Protein AF-A0A3C1V2M8-F1 (afdb_monomer)

Radius of gyration: 20.5 Å; Cα contacts (8 Å, |Δi|>4): 77; chains: 1; bounding box: 34×30×56 Å

Solvent-accessible surface area (backbone atoms only — not comparable to full-atom values): 7403 Å² total; per-residue (Å²): 114,51,43,84,98,56,74,65,65,67,56,48,73,71,67,60,68,87,86,81,79,91,61,101,7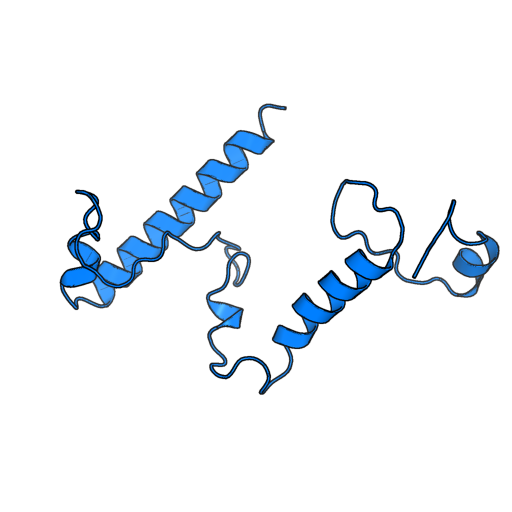2,89,68,88,40,32,59,63,53,50,49,53,51,49,56,63,54,50,55,73,41,92,79,64,43,88,52,82,57,57,66,56,70,36,59,58,29,72,92,82,43,39,34,61,41,93,83,83,66,88,63,67,60,56,95,89,47,64,62,61,67,62,77,71,66,79,46,64,65,63,36,51,54,49,43,51,54,40,11,52,50,50,37,54,60,53,54,56,68,68,73,76,117

Structure (mmCIF, N/CA/C/O backbone):
data_AF-A0A3C1V2M8-F1
#
_entry.id   AF-A0A3C1V2M8-F1
#
loop_
_atom_site.group_PDB
_atom_site.id
_atom_site.type_symbol
_atom_site.label_atom_id
_atom_site.label_alt_id
_atom_site.label_comp_id
_atom_site.label_asym_id
_atom_site.label_entity_id
_atom_site.label_seq_id
_atom_site.pdbx_PDB_ins_code
_atom_site.Cartn_x
_atom_site.Cartn_y
_atom_site.Cartn_z
_atom_site.occupancy
_atom_site.B_iso_or_equiv
_atom_site.auth_seq_id
_atom_site.auth_comp_id
_atom_site.auth_asym_id
_atom_site.auth_atom_id
_atom_site.pdbx_PDB_model_num
ATOM 1 N N . CYS A 1 1 ? -17.096 3.447 13.468 1.00 89.00 1 CYS A N 1
ATOM 2 C CA . CYS A 1 1 ? -16.008 4.395 13.146 1.00 89.00 1 CYS A CA 1
ATOM 3 C C . CYS A 1 1 ? -16.042 5.542 14.144 1.00 89.00 1 CYS A C 1
ATOM 5 O O . CYS A 1 1 ? -17.131 6.037 14.407 1.00 89.00 1 CYS A O 1
ATOM 7 N N . GLY A 1 2 ? -14.902 5.916 14.732 1.00 88.25 2 GLY A N 1
ATOM 8 C CA . GLY A 1 2 ? -14.844 7.048 15.665 1.00 88.25 2 GLY A CA 1
ATOM 9 C C . GLY A 1 2 ? -15.099 8.377 14.962 1.00 88.25 2 GLY A C 1
ATOM 10 O O . GLY A 1 2 ? -14.733 8.537 13.799 1.00 88.25 2 GLY A O 1
ATOM 11 N N . ARG A 1 3 ? -15.731 9.314 15.664 1.00 90.88 3 ARG A N 1
ATOM 12 C CA . ARG A 1 3 ? -15.916 10.712 15.258 1.00 90.88 3 ARG A CA 1
ATOM 13 C C . ARG A 1 3 ? -15.777 11.612 16.480 1.00 90.88 3 ARG A C 1
ATOM 15 O O . ARG A 1 3 ? -15.790 11.111 17.603 1.00 90.88 3 ARG A O 1
ATOM 22 N N . TYR A 1 4 ? -15.716 12.923 16.241 1.00 90.62 4 TYR A N 1
ATOM 23 C CA . TYR A 1 4 ? -15.511 13.928 17.286 1.00 90.62 4 TYR A CA 1
ATOM 24 C C . TYR A 1 4 ? -14.200 13.646 18.041 1.00 90.62 4 TYR A C 1
ATOM 26 O O . TYR A 1 4 ? -13.225 13.234 17.420 1.00 90.62 4 TYR A O 1
ATOM 34 N N . GLU A 1 5 ? -14.188 13.834 19.360 1.00 90.31 5 GLU A N 1
ATOM 35 C CA . GLU A 1 5 ? -13.013 13.620 20.215 1.00 90.31 5 GLU A CA 1
ATOM 36 C C . GLU A 1 5 ? -12.718 12.138 20.508 1.00 90.31 5 GLU A C 1
ATOM 38 O O . GLU A 1 5 ? -11.666 11.815 21.055 1.00 90.31 5 GLU A O 1
ATOM 43 N N . GLY A 1 6 ? -13.624 11.217 20.153 1.00 90.31 6 GLY A N 1
ATOM 44 C CA . GLY A 1 6 ? -13.412 9.779 20.319 1.00 90.31 6 GLY A CA 1
ATOM 45 C C . GLY A 1 6 ? -14.599 9.030 20.918 1.00 90.31 6 GLY A C 1
ATOM 46 O O . GLY A 1 6 ? -15.753 9.445 20.811 1.00 90.31 6 GLY A O 1
ATOM 47 N N . PHE A 1 7 ? -14.299 7.879 21.518 1.00 92.38 7 PHE A N 1
ATOM 48 C CA . PHE A 1 7 ? -15.265 7.033 22.217 1.00 92.38 7 PHE A CA 1
ATOM 49 C C . PHE A 1 7 ? -15.130 7.184 23.731 1.00 92.38 7 PHE A C 1
ATOM 51 O O . PHE A 1 7 ? -14.059 7.496 24.244 1.00 92.38 7 PHE A O 1
ATOM 58 N N . ASP A 1 8 ? -16.218 6.907 24.449 1.00 95.88 8 ASP A N 1
ATOM 59 C CA . ASP A 1 8 ? -16.175 6.769 25.903 1.00 95.88 8 ASP A CA 1
ATOM 60 C C . ASP A 1 8 ? -15.206 5.642 26.294 1.00 95.88 8 ASP A C 1
ATOM 62 O O . ASP A 1 8 ? -15.337 4.509 25.821 1.00 95.88 8 ASP A O 1
ATOM 66 N N . GLN A 1 9 ? -14.257 5.947 27.181 1.00 96.12 9 GLN A N 1
ATOM 67 C CA . GLN A 1 9 ? -13.213 5.010 27.597 1.00 96.12 9 GLN A CA 1
ATOM 68 C C . GLN A 1 9 ? -13.780 3.694 28.153 1.00 96.12 9 GLN A C 1
ATOM 70 O O . GLN A 1 9 ? -13.209 2.632 27.920 1.00 96.12 9 GLN A O 1
ATOM 75 N N . ARG A 1 10 ? -14.950 3.716 28.802 1.00 97.38 10 ARG A N 1
ATOM 76 C CA . ARG A 1 10 ? -15.569 2.511 29.380 1.00 97.38 10 ARG A CA 1
ATOM 77 C C . ARG A 1 10 ? -15.990 1.502 28.314 1.00 97.38 10 ARG A C 1
ATOM 79 O O . ARG A 1 10 ? -16.025 0.304 28.593 1.00 97.38 10 ARG A O 1
ATOM 86 N N . ILE A 1 11 ? -16.298 1.963 27.098 1.00 94.38 11 ILE A N 1
ATOM 87 C CA . ILE A 1 11 ? -16.574 1.084 25.952 1.00 94.38 11 ILE A CA 1
ATOM 88 C C . ILE A 1 11 ? -15.296 0.329 25.584 1.00 94.38 11 ILE A C 1
ATOM 90 O O . ILE A 1 11 ? -15.338 -0.888 25.414 1.00 94.38 11 ILE A O 1
ATOM 94 N N . CYS A 1 12 ? -14.164 1.032 25.520 1.00 93.50 12 CYS A N 1
ATOM 95 C CA . CYS A 1 12 ? -12.863 0.429 25.246 1.00 93.50 12 CYS A CA 1
ATOM 96 C C . CYS A 1 12 ? -12.462 -0.561 26.348 1.00 93.50 12 CYS A C 1
ATOM 98 O O . CYS A 1 12 ? -12.054 -1.676 26.039 1.00 93.50 12 CYS A O 1
ATOM 100 N N . ASP A 1 13 ? -12.655 -0.205 27.618 1.00 96.56 13 ASP A N 1
ATOM 101 C CA . ASP A 1 13 ? -12.291 -1.060 28.755 1.00 96.56 13 ASP A CA 1
ATOM 102 C C . ASP A 1 13 ? -13.140 -2.342 28.826 1.00 96.56 13 ASP A C 1
ATOM 104 O O . ASP A 1 13 ? -12.651 -3.405 29.222 1.00 96.56 13 ASP A O 1
ATOM 108 N N . THR A 1 14 ? -14.414 -2.247 28.428 1.00 97.56 14 THR A N 1
ATOM 109 C CA . THR A 1 14 ? -15.373 -3.360 28.488 1.00 97.56 14 THR A CA 1
ATOM 110 C C . THR A 1 14 ? -15.272 -4.268 27.266 1.00 97.56 14 THR A C 1
ATOM 112 O O . THR A 1 14 ? -15.196 -5.486 27.412 1.00 97.56 14 THR A O 1
ATOM 115 N N . LEU A 1 15 ? -15.289 -3.691 26.060 1.00 97.00 15 LEU A N 1
ATOM 116 C CA . LEU A 1 15 ? -15.291 -4.458 24.811 1.00 97.00 15 LEU A CA 1
ATOM 117 C C . LEU A 1 15 ? -13.888 -4.873 24.370 1.00 97.00 15 LEU A C 1
ATOM 119 O O . LEU A 1 15 ? -13.770 -5.809 23.586 1.00 97.00 15 LEU A O 1
ATOM 123 N N . LYS A 1 16 ? -12.848 -4.188 24.864 1.00 95.75 16 LYS A N 1
ATOM 124 C CA . LYS A 1 16 ? -11.436 -4.418 24.524 1.00 95.75 16 LYS A CA 1
ATOM 125 C C . LYS A 1 16 ? -11.206 -4.551 23.009 1.00 95.75 16 LYS A C 1
ATOM 127 O O . LYS A 1 16 ? -10.679 -5.571 22.570 1.00 95.75 16 LYS A O 1
ATOM 132 N N . PRO A 1 17 ? -11.640 -3.564 22.200 1.00 94.88 17 PRO A N 1
ATOM 133 C CA . PRO A 1 17 ? -11.461 -3.625 20.757 1.00 94.88 17 PRO A CA 1
ATOM 134 C C . PRO A 1 17 ? -9.986 -3.458 20.383 1.00 94.88 17 PRO A C 1
ATOM 136 O O . PRO A 1 17 ? -9.242 -2.744 21.059 1.00 94.88 17 PRO A O 1
ATOM 139 N N . ASP A 1 18 ? -9.595 -4.027 19.246 1.00 95.38 18 ASP A N 1
ATOM 140 C CA . ASP A 1 18 ? -8.315 -3.697 18.629 1.00 95.38 18 ASP A CA 1
ATOM 141 C C . ASP A 1 18 ? -8.333 -2.246 18.131 1.00 95.38 18 ASP A C 1
ATOM 143 O O . ASP A 1 18 ? -9.217 -1.829 17.375 1.00 95.38 18 ASP A O 1
ATOM 147 N N . LEU A 1 19 ? -7.342 -1.464 18.559 1.00 93.81 19 LEU A N 1
ATOM 148 C CA . LEU A 1 19 ? -7.153 -0.087 18.118 1.00 93.81 19 LEU A CA 1
ATOM 149 C C . LEU A 1 19 ? -6.142 -0.066 16.976 1.00 93.81 19 LEU A C 1
ATOM 151 O O . LEU A 1 19 ? -4.951 -0.294 17.178 1.00 93.81 19 LEU A O 1
ATOM 155 N N . ILE A 1 20 ? -6.626 0.215 15.770 1.00 96.00 20 ILE A N 1
ATOM 156 C CA . ILE A 1 20 ? -5.814 0.195 14.553 1.00 96.00 20 ILE A CA 1
ATOM 157 C C . ILE A 1 20 ? -5.685 1.619 14.018 1.00 96.00 20 ILE A C 1
ATOM 159 O O . ILE A 1 20 ? -6.687 2.291 13.771 1.00 96.00 20 ILE A O 1
ATOM 163 N N . SER A 1 21 ? -4.445 2.060 13.807 1.00 96.50 21 SER A N 1
ATOM 164 C CA . SER A 1 21 ? -4.138 3.275 13.051 1.00 96.50 21 SER A CA 1
ATOM 165 C C . SER A 1 21 ? -3.647 2.915 11.651 1.00 96.50 21 SER A C 1
ATOM 167 O O . SER A 1 21 ? -2.909 1.948 11.478 1.00 96.50 21 SER A O 1
ATOM 169 N N . VAL A 1 22 ? -4.032 3.717 10.657 1.00 97.19 22 VAL A N 1
ATOM 170 C CA . VAL A 1 22 ? -3.545 3.599 9.270 1.00 97.19 22 VAL A CA 1
ATOM 171 C C . VAL A 1 22 ? -2.347 4.515 8.981 1.00 97.19 22 VAL A C 1
ATOM 173 O O . VAL A 1 22 ? -1.813 4.490 7.877 1.00 97.19 22 VAL A O 1
ATOM 176 N N .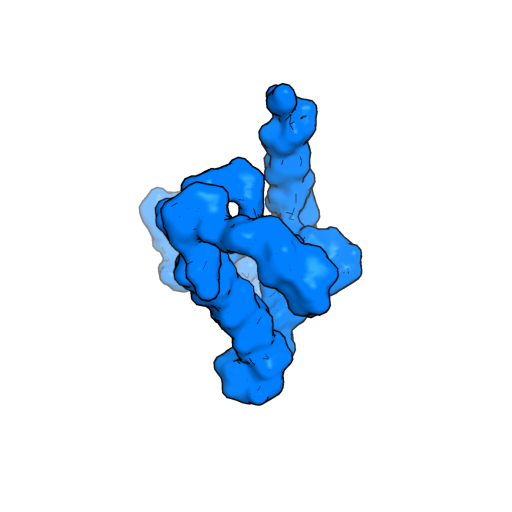 GLY A 1 23 ? -1.907 5.317 9.959 1.00 97.00 23 GLY A N 1
ATOM 177 C CA . GLY A 1 23 ? -0.723 6.169 9.842 1.00 97.00 23 GLY A CA 1
ATOM 178 C C . GLY A 1 23 ? -0.611 7.236 10.936 1.00 97.00 23 GLY A C 1
ATOM 179 O O . GLY A 1 23 ? -1.532 7.455 11.719 1.00 97.00 23 GLY A O 1
ATOM 180 N N . ASN A 1 24 ? 0.535 7.921 10.987 1.00 96.69 24 ASN A N 1
ATOM 181 C CA . ASN A 1 24 ? 0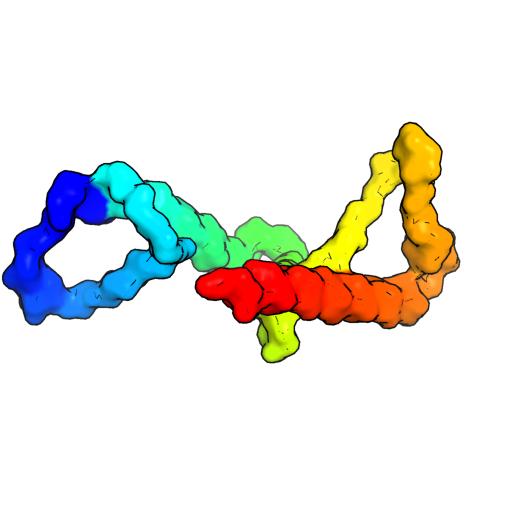.829 8.968 11.977 1.00 96.69 24 ASN A CA 1
ATOM 182 C C . ASN A 1 24 ? 0.285 10.338 11.535 1.00 96.69 24 ASN A C 1
ATOM 184 O O . ASN A 1 24 ? 1.042 11.270 11.270 1.00 96.69 24 ASN A O 1
ATOM 188 N N . TYR A 1 25 ? -1.035 10.444 11.415 1.00 96.19 25 TYR A N 1
ATOM 189 C CA . TYR A 1 25 ? -1.754 11.671 11.070 1.00 96.19 25 TYR A CA 1
ATOM 190 C C . TYR A 1 25 ? -3.195 11.614 11.594 1.00 96.19 25 TYR A C 1
ATOM 192 O O . TYR A 1 25 ? -3.709 10.544 11.914 1.00 96.19 25 TYR A O 1
ATOM 200 N N . VAL A 1 26 ? -3.862 12.770 11.679 1.00 95.44 26 VAL A N 1
ATOM 201 C CA . VAL A 1 26 ? -5.241 12.883 12.185 1.00 95.44 26 VAL A CA 1
ATOM 202 C C . VAL A 1 26 ? -6.224 13.025 11.024 1.00 95.44 26 VAL A C 1
ATOM 204 O O . VAL A 1 26 ? -6.017 13.834 10.121 1.00 95.44 26 VAL A O 1
ATOM 207 N N . LEU A 1 27 ? -7.309 12.248 11.064 1.00 96.00 27 LEU A N 1
ATOM 208 C CA . LEU A 1 27 ? -8.446 12.346 10.145 1.00 96.00 27 LEU A CA 1
ATOM 209 C C . LEU A 1 27 ? -9.668 12.902 10.885 1.00 96.00 27 LEU A C 1
ATOM 211 O O . LEU A 1 27 ? -9.787 12.750 12.096 1.00 96.00 27 LEU A O 1
ATOM 215 N N . SER A 1 28 ? -10.620 13.487 10.155 1.00 94.94 28 SER A N 1
ATOM 216 C CA . SER A 1 28 ? -11.866 14.014 10.739 1.00 94.94 28 SER A CA 1
ATOM 217 C C . SER A 1 28 ? -12.801 12.934 11.311 1.00 94.94 28 SER A C 1
ATOM 219 O O . SER A 1 28 ? -13.771 13.249 11.997 1.00 94.94 28 SER A O 1
ATOM 221 N N . GLY A 1 29 ? -12.567 11.668 10.966 1.00 95.94 29 GLY A N 1
ATOM 222 C CA . GLY A 1 29 ? -13.366 10.519 11.375 1.00 95.94 29 GLY A CA 1
ATOM 223 C C . GLY A 1 29 ? -12.736 9.206 10.911 1.00 95.94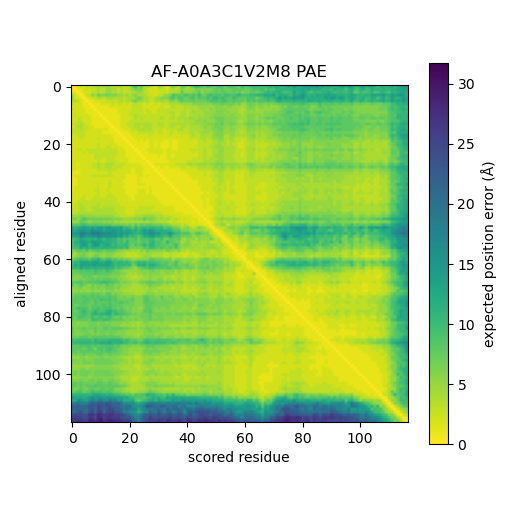 29 GLY A C 1
ATOM 224 O O . GLY A 1 29 ? -11.850 9.189 10.054 1.00 95.94 29 GLY A O 1
ATOM 225 N N . GLY A 1 30 ? -13.186 8.096 11.491 1.00 96.81 30 GLY A N 1
ATOM 226 C CA . GLY A 1 30 ? -12.623 6.765 11.261 1.00 96.81 30 GLY A CA 1
ATOM 227 C C . GLY A 1 30 ? -13.085 6.076 9.975 1.00 96.81 30 GLY A C 1
ATOM 228 O O . GLY A 1 30 ? -12.621 4.979 9.690 1.00 96.81 30 GLY A O 1
ATOM 229 N N . GLU A 1 31 ? -14.008 6.655 9.206 1.00 97.75 31 GLU A N 1
ATOM 230 C CA . GLU A 1 31 ? -14.566 6.019 8.006 1.00 97.75 31 GLU A CA 1
ATOM 231 C C . GLU A 1 31 ? -13.521 5.796 6.919 1.00 97.75 31 GLU A C 1
ATOM 233 O O . GLU A 1 31 ? -13.474 4.720 6.333 1.00 97.75 31 GLU A O 1
ATOM 238 N N . VAL A 1 32 ? -12.651 6.778 6.678 1.00 97.69 32 VAL A N 1
ATOM 239 C CA . VAL A 1 32 ? -11.579 6.641 5.682 1.00 97.69 32 VAL A CA 1
ATOM 240 C C . VAL A 1 32 ? -10.575 5.575 6.118 1.00 97.69 32 VAL A C 1
ATOM 242 O O . VAL A 1 32 ? -10.207 4.730 5.311 1.00 97.69 32 VAL A O 1
ATOM 245 N N . ALA A 1 33 ? -10.199 5.543 7.401 1.00 97.38 33 ALA A N 1
ATOM 246 C CA . ALA A 1 33 ? -9.338 4.489 7.940 1.00 97.38 33 A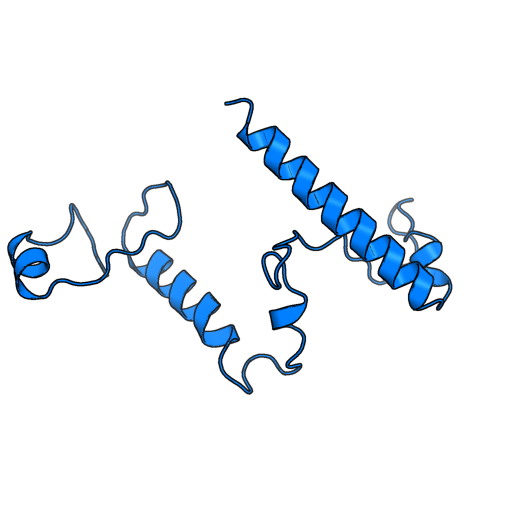LA A CA 1
ATOM 247 C C . ALA A 1 33 ? -9.979 3.096 7.802 1.00 97.38 33 ALA A C 1
ATOM 249 O O . ALA A 1 33 ? -9.315 2.151 7.385 1.00 97.38 33 ALA A O 1
ATOM 250 N N . ALA A 1 34 ? -11.281 2.975 8.079 1.00 97.81 34 ALA A N 1
ATOM 251 C CA . ALA A 1 34 ? -12.014 1.727 7.893 1.00 97.81 34 ALA A CA 1
ATOM 252 C C . ALA A 1 34 ? -12.052 1.293 6.418 1.00 97.81 34 ALA A C 1
ATOM 254 O O . ALA A 1 34 ? -11.828 0.120 6.134 1.00 97.81 34 ALA A O 1
ATOM 255 N N . MET A 1 35 ? -12.275 2.221 5.479 1.00 98.25 35 MET A N 1
ATOM 256 C CA . MET A 1 35 ? -12.236 1.923 4.041 1.00 98.25 35 MET A CA 1
ATOM 257 C C . MET A 1 35 ? -10.851 1.457 3.584 1.00 98.25 35 MET A C 1
ATOM 259 O O . MET A 1 35 ? -10.776 0.502 2.822 1.00 98.25 35 MET A O 1
ATOM 263 N N . VAL A 1 36 ? -9.769 2.068 4.083 1.00 98.06 36 VAL A N 1
ATOM 264 C CA . VAL A 1 36 ? -8.390 1.629 3.792 1.00 98.06 36 VAL A CA 1
ATOM 265 C C . VAL A 1 36 ? -8.166 0.187 4.251 1.00 98.06 36 VAL A C 1
ATOM 267 O O . VAL A 1 36 ? -7.627 -0.617 3.497 1.00 98.06 36 VAL A O 1
ATOM 270 N N . ILE A 1 37 ? -8.607 -0.160 5.465 1.00 97.50 37 ILE A N 1
ATOM 271 C CA . ILE A 1 37 ? -8.479 -1.527 5.991 1.00 97.50 37 ILE A CA 1
ATOM 272 C C . ILE A 1 37 ? -9.312 -2.507 5.158 1.00 97.50 37 ILE A C 1
ATOM 274 O O . ILE A 1 37 ? -8.808 -3.563 4.782 1.00 97.50 37 ILE A O 1
ATOM 278 N N . ILE A 1 38 ? -10.570 -2.167 4.857 1.00 97.62 38 ILE A N 1
ATOM 279 C CA . ILE A 1 38 ? -11.457 -3.019 4.055 1.00 97.62 38 ILE A CA 1
ATOM 280 C C . ILE A 1 38 ? -10.853 -3.264 2.672 1.00 97.62 38 ILE A C 1
ATOM 282 O O . ILE A 1 38 ? -10.788 -4.415 2.257 1.00 97.62 38 ILE A O 1
ATOM 286 N N . ASP A 1 39 ? -10.382 -2.221 1.985 1.00 96.00 39 ASP A N 1
ATOM 287 C CA . ASP A 1 39 ? -9.765 -2.337 0.662 1.00 96.00 39 ASP A CA 1
ATOM 288 C C . ASP A 1 39 ? -8.513 -3.226 0.704 1.00 96.00 39 ASP A C 1
ATOM 290 O O . ASP A 1 39 ? -8.431 -4.222 -0.016 1.00 96.00 39 ASP A O 1
ATOM 294 N N . ALA A 1 40 ? -7.585 -2.954 1.628 1.00 94.06 40 ALA A N 1
ATOM 295 C CA . ALA A 1 40 ? -6.349 -3.719 1.760 1.00 94.06 40 ALA A CA 1
ATOM 296 C C . ALA A 1 40 ? -6.595 -5.205 2.076 1.00 94.06 40 ALA A C 1
ATOM 298 O O . ALA A 1 40 ? -5.943 -6.075 1.498 1.00 94.06 40 ALA A O 1
ATOM 299 N N . VAL A 1 41 ? -7.542 -5.511 2.969 1.00 93.94 41 VAL A N 1
ATOM 300 C CA . VAL A 1 41 ? -7.854 -6.892 3.371 1.00 93.94 41 VAL A CA 1
ATOM 301 C C . VAL A 1 41 ? -8.684 -7.615 2.310 1.00 93.94 41 VAL A C 1
ATOM 303 O O . VAL A 1 41 ? -8.435 -8.790 2.047 1.00 93.94 41 VAL A O 1
ATOM 306 N N . ALA A 1 42 ? -9.640 -6.943 1.660 1.00 94.50 42 ALA A N 1
ATOM 307 C CA . ALA A 1 42 ? -10.489 -7.560 0.639 1.00 94.50 42 ALA A CA 1
ATOM 308 C C . ALA A 1 42 ? -9.673 -8.093 -0.547 1.00 94.50 42 ALA A C 1
ATOM 310 O O . ALA A 1 42 ? -9.997 -9.147 -1.090 1.00 94.50 42 ALA A O 1
ATOM 311 N N . ARG A 1 43 ? -8.569 -7.422 -0.899 1.00 92.38 43 ARG A N 1
ATOM 312 C CA . ARG A 1 43 ? -7.618 -7.871 -1.931 1.00 92.38 43 ARG A CA 1
ATOM 313 C C . ARG A 1 43 ? -6.999 -9.244 -1.639 1.00 92.38 43 ARG A C 1
ATOM 315 O O . ARG A 1 43 ? -6.572 -9.920 -2.568 1.00 92.38 43 ARG A O 1
ATOM 322 N N . LEU A 1 44 ? -6.969 -9.674 -0.377 1.00 89.56 44 LEU A N 1
ATOM 323 C CA . LEU A 1 44 ? -6.430 -10.975 0.032 1.00 89.56 44 LEU A CA 1
ATOM 324 C C . LEU A 1 44 ? -7.456 -12.115 -0.082 1.00 89.56 44 LEU A C 1
ATOM 326 O O . LEU A 1 44 ? -7.102 -13.280 0.104 1.00 89.56 44 LEU A O 1
ATOM 330 N N . ILE A 1 45 ? -8.722 -11.808 -0.377 1.00 90.88 45 ILE A N 1
ATOM 331 C CA . ILE A 1 45 ? -9.780 -12.811 -0.516 1.00 90.88 45 ILE A CA 1
ATOM 332 C C . ILE A 1 45 ? -9.656 -13.497 -1.892 1.00 90.88 45 ILE A C 1
ATOM 334 O O . ILE A 1 45 ? -9.628 -12.809 -2.920 1.00 90.88 45 ILE A O 1
ATOM 338 N N . PRO A 1 46 ? -9.624 -14.845 -1.954 1.00 88.69 46 PRO A N 1
ATOM 339 C CA . PRO A 1 46 ? -9.555 -15.571 -3.219 1.00 88.69 46 PRO A CA 1
ATOM 340 C C . PRO A 1 46 ? -10.674 -15.172 -4.188 1.00 88.69 46 PRO A C 1
ATOM 342 O O . PRO A 1 46 ? -11.848 -15.156 -3.824 1.00 88.69 46 PRO A O 1
ATOM 345 N N . GLY A 1 47 ? -10.303 -14.876 -5.435 1.00 87.94 47 GLY A N 1
ATOM 346 C CA . GLY A 1 47 ? -11.236 -14.482 -6.496 1.00 87.94 47 GLY A CA 1
ATOM 347 C C . GLY A 1 47 ? -11.483 -12.976 -6.626 1.00 87.94 47 GLY A C 1
ATOM 348 O O . GLY A 1 47 ? -12.119 -12.572 -7.596 1.00 87.94 47 GLY A O 1
ATOM 349 N N . VAL A 1 48 ? -10.966 -12.140 -5.715 1.00 90.88 48 VAL A N 1
ATOM 350 C CA . VAL A 1 48 ? -11.061 -10.671 -5.836 1.00 90.88 48 VAL A CA 1
ATOM 351 C C . VAL A 1 48 ? -10.030 -10.124 -6.825 1.00 90.88 48 VAL A C 1
ATOM 353 O O . VAL A 1 48 ? -10.375 -9.377 -7.740 1.00 90.88 48 VAL A O 1
ATOM 356 N N . LEU A 1 49 ? -8.763 -10.514 -6.671 1.00 83.69 49 LEU A N 1
ATOM 357 C CA . LEU A 1 49 ? -7.700 -10.197 -7.622 1.00 83.69 49 LEU A CA 1
ATOM 358 C C . LEU A 1 49 ? -7.660 -11.312 -8.666 1.00 83.69 49 LEU A C 1
ATOM 360 O O . LEU A 1 49 ? -7.310 -12.443 -8.340 1.00 83.69 49 LEU A O 1
ATOM 364 N N . GLY A 1 50 ? -8.060 -11.022 -9.904 1.00 80.81 50 GLY A N 1
ATOM 365 C CA . GLY A 1 50 ? -8.186 -12.043 -10.952 1.00 80.81 50 GLY A CA 1
ATOM 366 C C . GLY A 1 50 ? -6.941 -12.928 -11.149 1.00 80.81 50 GLY A C 1
ATOM 367 O O . GLY A 1 50 ? -7.099 -14.112 -11.435 1.00 80.81 50 GLY A O 1
ATOM 368 N N . ASP A 1 51 ? -5.725 -12.390 -10.957 1.00 80.31 51 ASP A N 1
ATOM 369 C CA . ASP A 1 51 ? -4.479 -13.171 -10.854 1.00 80.31 51 ASP A CA 1
ATOM 370 C C . ASP A 1 51 ? -4.058 -13.287 -9.379 1.00 80.31 51 ASP A C 1
ATOM 372 O O . ASP A 1 51 ? -3.799 -12.291 -8.700 1.00 80.31 51 ASP A O 1
ATOM 376 N N . SER A 1 52 ? -3.940 -14.523 -8.889 1.00 71.88 52 SER A N 1
ATOM 377 C CA . SER A 1 52 ? -3.525 -14.826 -7.516 1.00 71.88 52 SER A CA 1
ATOM 378 C C . SER A 1 52 ? -2.106 -14.355 -7.183 1.00 71.88 52 SER A C 1
ATOM 380 O O . SER A 1 52 ? -1.761 -14.252 -6.008 1.00 71.88 52 SER A O 1
ATOM 382 N N . ARG A 1 53 ? -1.270 -14.078 -8.191 1.00 76.81 53 ARG A N 1
ATOM 383 C CA . ARG A 1 53 ? 0.086 -13.549 -7.991 1.00 76.81 53 ARG A CA 1
ATOM 384 C C . ARG A 1 53 ? 0.117 -12.043 -7.767 1.00 76.81 53 ARG A C 1
ATOM 386 O O . ARG A 1 53 ? 1.089 -11.559 -7.202 1.00 76.81 53 ARG A O 1
ATOM 393 N N . SER A 1 54 ? -0.942 -11.309 -8.118 1.00 76.88 54 SER A N 1
ATOM 394 C CA . SER A 1 54 ? -0.950 -9.846 -7.995 1.00 76.88 54 SER A CA 1
ATOM 395 C C . SER A 1 54 ? -0.695 -9.367 -6.565 1.00 76.88 54 SER A C 1
ATOM 397 O O . SER A 1 54 ? 0.076 -8.441 -6.374 1.00 76.88 54 SER A O 1
ATOM 399 N N . ALA A 1 55 ? -1.261 -10.027 -5.549 1.00 76.44 55 ALA A N 1
ATOM 400 C CA . ALA A 1 55 ? -0.973 -9.670 -4.156 1.00 76.44 55 ALA A CA 1
ATOM 401 C C . ALA A 1 55 ? 0.456 -10.036 -3.717 1.00 76.44 55 ALA A C 1
ATOM 403 O O . ALA A 1 55 ? 0.990 -9.427 -2.795 1.00 76.44 55 ALA A O 1
ATOM 404 N N . VAL A 1 56 ? 1.072 -11.046 -4.339 1.00 77.88 56 VAL A N 1
ATOM 405 C CA . VAL A 1 56 ? 2.412 -11.536 -3.974 1.00 77.88 56 VAL A CA 1
ATOM 406 C C . VAL A 1 56 ? 3.504 -10.622 -4.525 1.00 77.88 56 VAL A C 1
ATOM 408 O O . VAL A 1 56 ? 4.512 -10.422 -3.850 1.00 77.88 56 VAL A O 1
ATOM 411 N N . ASP A 1 57 ? 3.279 -10.060 -5.711 1.00 77.88 57 ASP A N 1
ATOM 412 C CA . ASP A 1 57 ? 4.243 -9.207 -6.412 1.00 77.88 57 ASP A CA 1
ATOM 413 C C . ASP A 1 57 ? 4.128 -7.715 -6.026 1.00 77.88 57 ASP A C 1
ATOM 415 O O . ASP A 1 57 ? 4.975 -6.909 -6.414 1.00 77.88 57 ASP A O 1
ATOM 419 N N . ASP A 1 58 ? 3.106 -7.345 -5.246 1.00 86.19 58 ASP A N 1
ATOM 420 C CA . ASP A 1 58 ? 2.894 -5.986 -4.741 1.00 86.19 58 ASP A CA 1
ATOM 421 C C . ASP A 1 58 ? 4.011 -5.512 -3.793 1.00 86.19 58 ASP A C 1
ATOM 423 O O . ASP A 1 58 ? 4.699 -6.281 -3.116 1.00 86.19 58 ASP A O 1
ATOM 427 N N . SER A 1 59 ? 4.130 -4.189 -3.665 1.00 89.50 59 SER A N 1
ATOM 428 C CA . SER A 1 59 ? 5.007 -3.580 -2.662 1.00 89.50 59 SER A CA 1
ATOM 429 C C . SER A 1 59 ? 4.687 -4.077 -1.248 1.00 89.50 59 SER A C 1
ATOM 431 O O . SER A 1 59 ? 3.526 -4.212 -0.864 1.00 89.50 59 SER A O 1
ATOM 433 N N . PHE A 1 60 ? 5.734 -4.269 -0.444 1.00 90.00 60 PHE A N 1
ATOM 434 C CA . PHE A 1 60 ? 5.682 -4.758 0.939 1.00 90.00 60 PHE A CA 1
ATOM 435 C C . PHE A 1 60 ? 5.210 -6.209 1.110 1.00 90.00 60 PHE A C 1
ATOM 437 O O . PHE A 1 60 ? 5.109 -6.677 2.252 1.00 90.00 60 PHE A O 1
ATOM 444 N N . SER A 1 61 ? 4.983 -6.926 0.010 1.00 85.56 61 SER A N 1
ATOM 445 C CA . SER A 1 61 ? 4.734 -8.364 0.005 1.00 85.56 61 SER A CA 1
ATOM 446 C C . SER A 1 61 ? 6.037 -9.171 0.105 1.00 85.56 61 SER A C 1
ATOM 448 O O . SER A 1 61 ? 7.148 -8.655 -0.052 1.00 85.56 61 SER A O 1
ATOM 450 N N . GLY A 1 62 ? 5.909 -10.463 0.419 1.00 81.44 62 GLY A N 1
ATOM 451 C CA . GLY A 1 62 ? 7.044 -11.378 0.572 1.00 81.44 62 GLY A CA 1
ATOM 452 C C . GLY A 1 62 ? 7.896 -11.137 1.828 1.00 81.44 62 GLY A C 1
ATOM 453 O O . GLY A 1 62 ? 7.591 -10.305 2.682 1.00 81.44 62 GLY A O 1
ATOM 454 N N . THR A 1 63 ? 8.978 -11.907 1.962 1.00 79.94 63 THR A N 1
ATOM 455 C CA . THR A 1 63 ? 9.863 -11.867 3.142 1.00 79.94 63 THR A CA 1
ATOM 456 C C . THR A 1 63 ? 10.755 -10.630 3.182 1.00 79.94 63 THR A C 1
ATOM 458 O O . THR A 1 63 ? 11.062 -10.137 4.262 1.00 79.94 63 THR A O 1
ATOM 461 N N . GLU A 1 64 ? 11.168 -10.124 2.017 1.00 83.25 64 GLU A N 1
ATOM 462 C CA . GLU A 1 64 ? 12.059 -8.961 1.899 1.00 83.25 64 GLU A CA 1
ATOM 463 C C . GLU A 1 64 ? 11.299 -7.619 1.987 1.00 83.25 64 GLU A C 1
ATOM 465 O O . GLU A 1 64 ? 11.932 -6.583 2.169 1.00 83.25 64 GLU A O 1
ATOM 470 N N . ARG A 1 65 ? 9.955 -7.627 1.885 1.00 87.75 65 ARG A N 1
ATOM 471 C CA . ARG A 1 65 ? 9.067 -6.445 1.953 1.00 87.75 65 ARG A CA 1
ATOM 472 C C . ARG A 1 65 ? 9.535 -5.260 1.093 1.00 87.75 65 ARG A C 1
ATOM 474 O O . ARG A 1 65 ? 9.480 -4.108 1.527 1.00 87.75 65 ARG A O 1
ATOM 481 N N . LEU A 1 66 ? 9.995 -5.547 -0.123 1.00 90.19 66 LEU A N 1
ATOM 482 C CA . LEU A 1 66 ? 10.517 -4.537 -1.042 1.00 90.19 66 LEU A CA 1
ATOM 483 C C . LEU A 1 66 ? 9.405 -3.648 -1.609 1.00 90.19 66 LEU A C 1
ATOM 485 O O . LEU A 1 66 ? 8.254 -4.062 -1.731 1.00 90.19 66 LEU A O 1
ATOM 489 N N . ILE A 1 67 ? 9.774 -2.432 -1.996 1.00 91.88 67 ILE A N 1
ATOM 490 C CA . ILE A 1 67 ? 8.950 -1.553 -2.828 1.00 91.88 67 ILE A CA 1
ATOM 491 C C . ILE A 1 67 ? 9.116 -1.978 -4.286 1.00 91.88 67 ILE A C 1
ATOM 493 O O . ILE A 1 67 ? 10.236 -2.218 -4.737 1.00 91.88 67 ILE A O 1
ATOM 497 N N . GLU A 1 68 ? 8.014 -2.062 -5.026 1.00 89.00 68 GLU A N 1
ATOM 498 C CA . GLU A 1 68 ? 8.036 -2.446 -6.434 1.00 89.00 68 GLU A CA 1
ATOM 499 C C . GLU A 1 68 ? 8.871 -1.458 -7.269 1.00 89.00 68 GLU A C 1
ATOM 501 O O . GLU A 1 68 ? 8.864 -0.243 -7.054 1.00 89.00 68 GLU A O 1
ATOM 506 N N . GLY A 1 69 ? 9.621 -1.996 -8.233 1.00 88.44 69 GLY A N 1
ATOM 507 C CA . GLY A 1 69 ? 10.398 -1.195 -9.172 1.00 88.44 69 GLY A CA 1
ATOM 508 C C . GLY A 1 69 ? 9.526 -0.397 -10.157 1.00 88.44 69 GLY A C 1
ATOM 509 O O . GLY A 1 69 ? 8.308 -0.572 -10.228 1.00 88.44 69 GLY A O 1
ATOM 510 N N . PRO A 1 70 ? 10.145 0.473 -10.973 1.00 93.06 70 PRO A N 1
ATOM 511 C CA . PRO A 1 70 ? 9.428 1.283 -11.946 1.00 93.06 70 PRO A CA 1
ATOM 512 C C . PRO A 1 70 ? 8.762 0.416 -13.021 1.00 93.06 70 PRO A C 1
ATOM 514 O O . PRO A 1 70 ? 9.365 -0.510 -13.571 1.00 93.06 70 PRO A O 1
ATOM 517 N N . GLN A 1 71 ? 7.524 0.776 -13.358 1.00 93.25 71 GLN A N 1
ATOM 518 C CA . GLN A 1 71 ? 6.719 0.108 -14.376 1.00 93.25 71 GLN A CA 1
ATOM 519 C C . GLN A 1 71 ? 6.729 0.889 -15.687 1.00 93.25 71 GLN A C 1
ATOM 521 O O . GLN A 1 71 ? 6.699 2.120 -15.706 1.00 93.25 71 GLN A O 1
ATOM 526 N N . TYR A 1 72 ? 6.732 0.155 -16.797 1.00 95.38 72 TYR A N 1
ATOM 527 C CA . TYR A 1 72 ? 6.744 0.720 -18.141 1.00 95.38 72 TYR A CA 1
ATOM 528 C C . TYR A 1 72 ? 5.654 0.072 -18.980 1.00 95.38 72 TYR A C 1
ATOM 530 O O . TYR A 1 72 ? 5.432 -1.137 -18.930 1.00 95.38 72 TYR A O 1
ATOM 538 N N . THR A 1 73 ? 4.994 0.886 -19.792 1.00 96.25 73 THR A N 1
ATOM 539 C CA . THR A 1 73 ? 4.013 0.436 -20.776 1.00 96.25 73 THR A CA 1
ATOM 540 C C . THR A 1 73 ? 4.252 1.164 -22.093 1.00 96.25 73 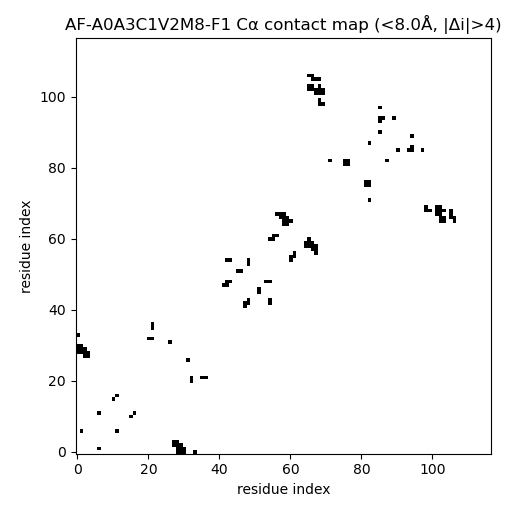THR A C 1
ATOM 542 O O . THR A 1 73 ? 5.164 1.980 -22.215 1.00 96.25 73 THR A O 1
ATOM 545 N N . ARG A 1 74 ? 3.464 0.839 -23.114 1.00 94.88 74 ARG A N 1
ATOM 546 C CA . ARG A 1 74 ? 3.547 1.504 -24.417 1.00 94.88 74 ARG A CA 1
ATOM 547 C C . ARG A 1 74 ? 3.219 3.001 -24.275 1.00 94.88 74 ARG A C 1
ATOM 549 O O . ARG A 1 74 ? 2.326 3.334 -23.498 1.00 94.88 74 ARG A O 1
ATOM 556 N N . PRO A 1 75 ? 3.840 3.883 -25.079 1.00 95.88 75 PRO A N 1
ATOM 557 C CA . PRO A 1 75 ? 4.805 3.616 -26.158 1.00 95.88 75 PRO A CA 1
ATOM 558 C C . PRO A 1 75 ? 6.258 3.435 -25.671 1.00 95.88 75 PRO A C 1
ATOM 560 O O . PRO A 1 75 ? 6.593 3.782 -24.548 1.00 95.88 75 PRO A O 1
ATOM 563 N N . ARG A 1 76 ? 7.143 2.910 -26.539 1.00 95.81 76 ARG A N 1
ATOM 564 C CA . ARG A 1 76 ? 8.573 2.675 -26.218 1.00 95.81 76 ARG A CA 1
ATOM 565 C C . ARG A 1 76 ? 9.363 3.949 -25.903 1.00 95.81 76 ARG A C 1
ATOM 567 O O . ARG A 1 76 ? 10.345 3.888 -25.170 1.00 95.81 76 ARG A O 1
ATOM 574 N N . GLU A 1 77 ? 8.955 5.073 -26.478 1.00 97.62 77 GLU A N 1
ATOM 575 C CA . GLU A 1 77 ? 9.520 6.386 -26.196 1.00 97.62 77 GLU A CA 1
ATOM 576 C C . GLU A 1 77 ? 8.374 7.378 -26.006 1.00 97.62 77 GLU A C 1
ATOM 578 O O . GLU A 1 77 ? 7.470 7.465 -26.842 1.00 97.62 77 GLU A O 1
ATOM 583 N N . TYR A 1 78 ? 8.407 8.119 -24.902 1.00 97.38 78 TYR A N 1
ATOM 584 C CA . TYR A 1 78 ? 7.452 9.175 -24.599 1.00 97.38 78 TYR A CA 1
AT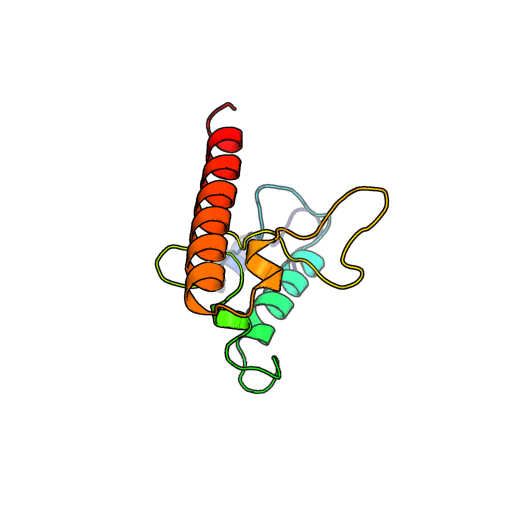OM 585 C C . TYR A 1 78 ? 8.214 10.455 -24.261 1.00 97.38 78 TYR A C 1
ATOM 587 O O . TYR A 1 78 ? 8.894 10.529 -23.242 1.00 97.38 78 TYR A O 1
ATOM 595 N N . ARG A 1 79 ? 8.117 11.473 -25.129 1.00 96.56 79 ARG A N 1
ATOM 596 C CA . ARG A 1 79 ? 8.791 12.779 -24.959 1.00 96.56 79 ARG A CA 1
ATOM 597 C C . ARG A 1 79 ? 10.309 12.667 -24.714 1.00 96.56 79 ARG A C 1
ATOM 599 O O . ARG A 1 79 ? 10.847 13.350 -23.849 1.00 96.56 79 ARG A O 1
ATOM 606 N N . GLY A 1 80 ? 10.992 11.786 -25.445 1.00 96.50 80 GLY A N 1
ATOM 607 C CA . GLY A 1 80 ? 12.431 11.541 -25.282 1.00 96.50 80 GLY A CA 1
ATOM 608 C C . GLY A 1 80 ? 12.801 10.601 -24.127 1.00 96.50 80 GLY A C 1
ATOM 609 O O . GLY A 1 80 ? 13.963 10.220 -24.008 1.00 96.50 80 GLY A O 1
ATOM 610 N N . LEU A 1 81 ? 11.841 10.178 -23.295 1.00 97.12 81 LEU A N 1
ATOM 611 C CA . LEU A 1 81 ? 12.057 9.179 -22.247 1.00 97.12 81 LEU A CA 1
ATOM 612 C C . LEU A 1 81 ? 11.834 7.780 -22.821 1.00 97.12 81 LEU A C 1
ATOM 614 O O . LEU A 1 81 ? 10.729 7.453 -23.262 1.00 97.12 81 LEU A O 1
ATOM 618 N N . ARG A 1 82 ? 12.885 6.957 -22.823 1.00 97.31 82 ARG A N 1
ATOM 619 C CA . ARG A 1 82 ? 12.858 5.594 -23.367 1.00 97.31 82 ARG A CA 1
ATOM 620 C C . ARG A 1 82 ? 12.610 4.552 -22.286 1.00 97.31 82 ARG A C 1
ATOM 622 O O . ARG A 1 82 ? 13.121 4.663 -21.173 1.00 97.31 82 ARG A O 1
ATOM 629 N N . VAL A 1 83 ? 11.867 3.510 -22.650 1.00 97.44 83 VAL A N 1
ATOM 630 C CA . VAL A 1 83 ? 11.806 2.270 -21.868 1.00 97.44 83 VAL A CA 1
ATOM 631 C C . VAL A 1 83 ? 13.213 1.653 -21.823 1.00 97.44 83 VAL A C 1
ATOM 633 O O . VAL A 1 83 ? 13.841 1.565 -22.879 1.00 97.44 83 VAL A O 1
ATOM 636 N N . PRO A 1 84 ? 13.715 1.217 -20.651 1.00 97.12 84 PRO A N 1
ATOM 637 C CA . PRO A 1 84 ? 15.013 0.559 -20.544 1.00 97.12 84 PRO A CA 1
ATOM 638 C C . PRO A 1 84 ? 15.156 -0.610 -21.520 1.00 97.12 84 PRO A C 1
ATOM 640 O O . PRO A 1 84 ? 14.297 -1.493 -21.558 1.00 97.12 84 PRO A O 1
ATOM 643 N N . ASP A 1 85 ? 16.268 -0.657 -22.257 1.00 96.56 85 ASP A N 1
ATOM 644 C CA . ASP A 1 85 ? 16.487 -1.660 -23.309 1.00 96.56 85 ASP A CA 1
ATOM 645 C C . ASP A 1 85 ? 16.371 -3.096 -22.786 1.00 96.56 85 ASP A C 1
ATOM 647 O O . ASP A 1 85 ? 15.850 -3.966 -23.481 1.00 96.56 85 ASP A O 1
ATOM 651 N N . VAL A 1 86 ? 16.768 -3.341 -21.529 1.00 96.69 86 VAL A N 1
ATOM 652 C CA . VAL A 1 86 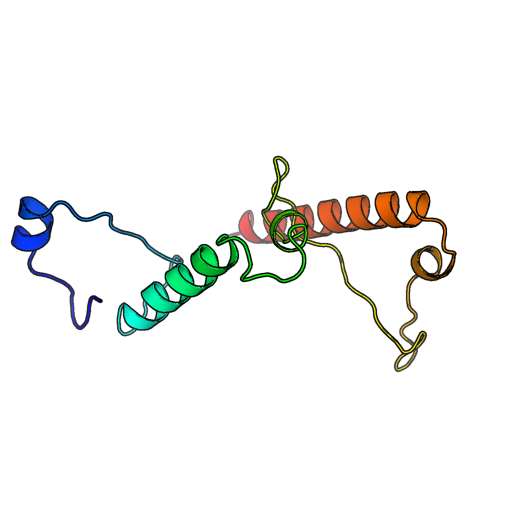? 16.639 -4.651 -20.867 1.00 96.69 86 VAL A CA 1
ATOM 653 C C . VAL A 1 86 ? 15.197 -5.174 -20.880 1.00 96.69 86 VAL A C 1
ATOM 655 O O . VAL A 1 86 ? 14.991 -6.365 -21.103 1.00 96.69 86 VAL A O 1
ATOM 658 N N . LEU A 1 87 ? 14.197 -4.290 -20.758 1.00 96.44 87 LEU A N 1
ATOM 659 C CA . LEU A 1 87 ? 12.771 -4.636 -20.781 1.00 96.44 87 LEU A CA 1
ATOM 660 C C . LEU A 1 87 ? 12.244 -4.939 -22.191 1.00 96.44 87 LEU A C 1
ATOM 662 O O . LEU A 1 87 ? 11.126 -5.428 -22.337 1.00 96.44 87 LEU A O 1
ATOM 666 N N . LEU A 1 88 ? 13.034 -4.656 -23.229 1.00 95.44 88 LEU A N 1
ATOM 667 C CA . LEU A 1 88 ? 12.677 -4.866 -24.633 1.00 95.44 88 LEU A CA 1
ATOM 668 C C . LEU A 1 88 ? 13.320 -6.126 -25.230 1.00 95.44 88 LEU A C 1
ATOM 670 O O . LEU A 1 88 ? 13.010 -6.479 -26.365 1.00 95.44 88 LEU A O 1
ATOM 674 N N . THR A 1 89 ? 14.196 -6.802 -24.481 1.00 93.00 89 THR A N 1
ATOM 675 C CA . THR A 1 89 ? 14.969 -7.960 -24.965 1.00 93.00 89 THR A CA 1
ATOM 676 C C . THR A 1 89 ? 14.161 -9.256 -25.049 1.00 93.00 89 THR A C 1
ATOM 678 O O . THR A 1 89 ? 14.529 -10.146 -25.809 1.00 93.00 89 THR A O 1
ATOM 681 N N . GLY A 1 90 ? 13.081 -9.380 -24.267 1.00 93.06 90 GLY A N 1
ATOM 682 C CA . GLY A 1 90 ? 12.359 -10.645 -24.078 1.00 93.06 90 GLY A CA 1
ATOM 683 C C . GLY A 1 90 ? 13.102 -11.669 -23.206 1.00 93.06 90 GLY A C 1
ATOM 684 O O . GLY A 1 90 ? 12.584 -12.758 -22.978 1.00 93.06 90 GLY A O 1
ATOM 685 N N . ASP A 1 91 ? 14.288 -11.331 -22.691 1.00 96.25 91 ASP A N 1
ATOM 686 C CA . ASP A 1 91 ? 15.049 -12.182 -21.778 1.00 96.25 91 ASP A CA 1
ATOM 687 C C . ASP A 1 91 ? 14.444 -12.101 -20.370 1.00 96.25 91 ASP A C 1
ATOM 689 O O . ASP A 1 91 ? 14.680 -11.157 -19.611 1.00 96.25 91 ASP A O 1
ATOM 693 N N . HIS A 1 92 ? 13.626 -13.097 -20.031 1.00 95.31 92 HIS A N 1
ATOM 694 C CA . HIS A 1 92 ? 12.915 -13.150 -18.757 1.00 95.31 92 HIS A CA 1
ATOM 695 C C . HIS A 1 92 ? 13.848 -13.106 -17.542 1.00 95.31 92 HIS A C 1
ATOM 697 O O . HIS A 1 92 ? 13.494 -12.469 -16.549 1.00 95.31 92 HIS A O 1
ATOM 703 N N . GLN A 1 93 ? 15.030 -13.728 -17.618 1.00 96.19 93 GLN A N 1
ATOM 704 C CA . GLN A 1 93 ? 15.970 -13.751 -16.500 1.00 96.19 93 GLN A CA 1
ATOM 705 C C . GLN A 1 93 ? 16.586 -12.368 -16.295 1.00 96.19 93 GLN A C 1
ATOM 707 O O . GLN A 1 93 ? 16.526 -11.823 -15.194 1.00 96.19 93 GLN A O 1
ATOM 712 N N . ARG A 1 94 ? 17.079 -11.736 -17.368 1.00 96.06 94 ARG A N 1
ATOM 713 C CA . ARG A 1 94 ? 17.647 -10.380 -17.283 1.00 96.06 94 ARG A CA 1
ATOM 714 C C . ARG A 1 94 ? 16.623 -9.345 -16.830 1.00 96.06 94 ARG A C 1
ATOM 716 O O . ARG A 1 94 ? 16.975 -8.409 -16.113 1.00 96.06 94 ARG A O 1
ATOM 723 N N . ILE A 1 95 ? 15.363 -9.502 -17.234 1.00 95.44 95 ILE A N 1
ATOM 724 C CA . ILE A 1 95 ? 14.264 -8.641 -16.785 1.00 95.44 95 ILE A CA 1
ATOM 725 C C . ILE A 1 95 ? 13.994 -8.842 -15.291 1.00 95.44 95 ILE A C 1
ATOM 727 O O . ILE A 1 95 ? 13.842 -7.853 -14.574 1.00 95.44 95 ILE A O 1
ATOM 731 N N . ALA A 1 96 ? 13.946 -10.089 -14.814 1.00 92.56 96 ALA A N 1
ATOM 732 C CA . ALA A 1 96 ? 13.731 -10.393 -13.402 1.00 92.56 96 ALA A CA 1
ATOM 733 C C . ALA A 1 96 ? 14.862 -9.835 -12.523 1.00 92.56 96 ALA A C 1
ATOM 735 O O . ALA A 1 96 ? 14.587 -9.145 -11.540 1.00 92.56 96 ALA A O 1
ATOM 736 N N . ASP A 1 97 ? 16.118 -10.044 -12.926 1.00 95.19 97 ASP A N 1
ATOM 737 C CA . ASP A 1 97 ? 17.296 -9.541 -12.211 1.00 95.19 97 ASP A CA 1
ATOM 738 C C . ASP A 1 97 ? 17.294 -8.010 -12.143 1.00 95.19 97 ASP A C 1
ATOM 740 O O . ASP A 1 97 ? 17.519 -7.416 -11.084 1.00 95.19 97 ASP A O 1
ATOM 744 N N . TRP A 1 98 ? 16.968 -7.353 -13.260 1.00 95.88 98 TRP A N 1
ATOM 745 C CA . TRP A 1 98 ? 16.858 -5.900 -13.307 1.00 95.88 98 TRP A CA 1
ATOM 746 C C . TRP A 1 98 ? 15.721 -5.378 -12.419 1.00 95.88 98 TRP A C 1
ATOM 748 O O . TRP A 1 98 ? 15.935 -4.437 -11.656 1.00 95.88 98 TRP A O 1
ATOM 758 N N . ARG A 1 99 ? 14.533 -5.998 -12.459 1.00 93.31 99 ARG A N 1
ATOM 759 C CA . ARG A 1 99 ? 13.393 -5.605 -11.611 1.00 93.31 99 ARG A CA 1
ATOM 760 C C . ARG A 1 99 ? 13.718 -5.751 -10.129 1.00 93.31 99 ARG A C 1
ATOM 762 O O . ARG A 1 99 ? 13.423 -4.834 -9.366 1.00 93.31 99 ARG A O 1
ATOM 769 N N . LYS A 1 100 ? 14.382 -6.845 -9.733 1.00 91.94 100 LYS A N 1
ATOM 770 C CA . LYS A 1 100 ? 14.834 -7.047 -8.351 1.00 91.94 100 LYS A CA 1
ATOM 771 C C . LYS A 1 100 ? 15.815 -5.954 -7.926 1.00 91.94 100 LYS A C 1
ATOM 773 O O . LYS A 1 100 ? 15.631 -5.349 -6.875 1.00 91.94 100 LYS A O 1
ATOM 778 N N . ALA A 1 101 ? 16.808 -5.639 -8.760 1.00 94.50 101 ALA A N 1
ATOM 779 C CA . ALA A 1 101 ? 17.759 -4.566 -8.472 1.00 94.50 101 ALA A CA 1
ATOM 780 C C . ALA A 1 101 ? 17.071 -3.196 -8.311 1.00 94.50 101 ALA A C 1
ATOM 782 O O . ALA A 1 101 ? 17.410 -2.441 -7.399 1.00 94.50 101 ALA A O 1
ATOM 783 N N . GLN A 1 102 ? 16.078 -2.884 -9.154 1.00 95.06 102 GLN A N 1
ATOM 784 C CA . GLN A 1 102 ? 15.306 -1.645 -9.029 1.00 95.06 102 GLN A CA 1
ATOM 785 C C . GLN A 1 102 ? 14.446 -1.605 -7.760 1.00 95.06 102 GLN A C 1
ATOM 787 O O . GLN A 1 102 ? 14.411 -0.569 -7.103 1.00 95.06 102 GLN A O 1
ATOM 792 N N . ALA A 1 103 ? 13.792 -2.710 -7.394 1.00 92.75 103 ALA A N 1
ATOM 793 C CA . ALA A 1 103 ? 12.996 -2.806 -6.170 1.00 92.75 103 ALA A CA 1
ATOM 794 C C . ALA A 1 103 ? 13.859 -2.592 -4.913 1.00 92.75 103 ALA A C 1
ATOM 796 O O . ALA A 1 103 ? 13.517 -1.808 -4.021 1.00 92.75 103 ALA A O 1
ATOM 797 N N . THR A 1 104 ? 15.047 -3.204 -4.878 1.00 92.12 104 THR A N 1
ATOM 798 C CA . THR A 1 104 ? 16.037 -2.971 -3.819 1.00 92.12 104 THR A CA 1
ATOM 799 C C . THR A 1 104 ? 16.440 -1.500 -3.759 1.00 92.12 104 THR A C 1
ATOM 801 O O . THR A 1 104 ? 16.415 -0.904 -2.682 1.00 92.12 104 THR A O 1
ATOM 804 N N . HIS A 1 105 ? 16.771 -0.891 -4.899 1.00 91.88 105 HIS A N 1
ATOM 805 C CA . HIS A 1 105 ? 17.169 0.515 -4.953 1.00 91.88 105 HIS A CA 1
ATOM 806 C C . HIS A 1 105 ? 16.046 1.462 -4.495 1.00 91.88 105 HIS A C 1
ATOM 808 O O . HIS A 1 105 ? 16.294 2.354 -3.685 1.00 91.88 105 HIS A O 1
ATOM 814 N N . ALA A 1 106 ? 14.805 1.232 -4.939 1.00 89.94 106 ALA A N 1
ATOM 815 C CA . ALA A 1 106 ? 13.633 2.008 -4.530 1.00 89.94 106 ALA A CA 1
ATOM 816 C C . ALA A 1 106 ? 13.400 1.940 -3.013 1.00 89.94 106 ALA A C 1
ATOM 818 O O . ALA A 1 106 ? 13.153 2.964 -2.374 1.00 89.94 106 ALA A O 1
ATOM 819 N N . THR A 1 107 ? 13.547 0.747 -2.432 1.00 90.25 107 THR A N 1
ATOM 820 C CA . THR A 1 107 ? 13.398 0.520 -0.988 1.00 90.25 107 THR A CA 1
ATOM 821 C C . THR A 1 107 ? 14.445 1.301 -0.187 1.00 90.25 107 THR A C 1
ATOM 823 O O . THR A 1 107 ? 14.090 2.029 0.738 1.00 90.25 107 THR A O 1
ATOM 826 N N . HIS A 1 108 ? 15.721 1.230 -0.585 1.00 88.12 108 HIS A N 1
ATOM 827 C CA . HIS A 1 108 ? 16.807 1.953 0.091 1.00 88.12 108 HIS A CA 1
ATOM 828 C C . HIS A 1 108 ? 16.679 3.479 -0.051 1.00 88.12 108 HIS A C 1
ATOM 830 O O . HIS A 1 108 ? 16.979 4.227 0.881 1.00 88.12 108 HIS A O 1
ATOM 836 N N . GLY A 1 109 ? 16.201 3.960 -1.203 1.00 80.00 109 GLY A N 1
ATOM 837 C CA . GLY A 1 109 ? 15.959 5.386 -1.424 1.00 80.00 109 GLY A CA 1
ATOM 838 C C . GLY A 1 109 ? 14.898 5.975 -0.485 1.00 80.00 109 GLY A C 1
ATOM 839 O O . GLY A 1 109 ? 15.016 7.126 -0.075 1.00 80.00 109 GLY A O 1
ATOM 840 N N . GLN A 1 110 ? 13.883 5.191 -0.103 1.00 69.38 110 GLN A N 1
ATOM 841 C CA . GLN A 1 110 ? 12.841 5.624 0.837 1.00 69.38 110 GLN A CA 1
ATOM 842 C C . GLN A 1 110 ? 13.310 5.588 2.296 1.00 69.38 110 GLN A C 1
ATOM 844 O O . GLN A 1 110 ? 13.025 6.521 3.048 1.00 69.38 110 GLN A O 1
ATOM 849 N N . THR A 1 111 ? 14.070 4.566 2.705 1.00 64.88 111 THR A N 1
ATOM 850 C CA . THR A 1 111 ? 14.590 4.477 4.082 1.00 64.88 111 THR A CA 1
ATOM 851 C C . THR A 1 111 ? 15.536 5.627 4.422 1.00 64.88 111 THR A C 1
ATOM 853 O O . THR A 1 111 ? 15.484 6.158 5.532 1.00 64.88 111 THR A O 1
ATOM 856 N N . ASN A 1 112 ? 16.342 6.086 3.463 1.00 56.12 112 ASN A N 1
ATOM 857 C CA . ASN A 1 112 ? 17.282 7.183 3.703 1.00 56.12 112 ASN A CA 1
ATOM 858 C C . ASN A 1 112 ? 16.560 8.515 3.981 1.00 56.12 112 ASN A C 1
ATOM 860 O O . ASN A 1 112 ? 16.980 9.265 4.855 1.00 56.12 112 ASN A O 1
ATOM 864 N N . ASN A 1 113 ? 15.403 8.754 3.357 1.00 51.22 113 ASN A N 1
ATOM 865 C CA . ASN A 1 113 ? 14.599 9.963 3.586 1.00 51.22 113 ASN A CA 1
ATOM 866 C C . ASN A 1 113 ? 13.850 9.980 4.934 1.00 51.22 113 ASN A C 1
ATOM 868 O O . ASN A 1 113 ? 13.385 11.036 5.365 1.00 51.22 113 ASN A O 1
ATOM 872 N N . HIS A 1 114 ? 13.687 8.829 5.593 1.00 48.75 114 HIS A N 1
ATOM 873 C CA . HIS A 1 114 ? 13.062 8.731 6.919 1.00 48.75 114 HIS A CA 1
ATOM 874 C C . HIS A 1 114 ? 14.067 8.724 8.073 1.00 48.75 114 HIS A C 1
ATOM 876 O O . HIS A 1 114 ? 13.655 8.908 9.212 1.00 48.75 114 HIS A O 1
ATOM 882 N N . THR A 1 115 ? 15.363 8.567 7.789 1.00 42.91 115 THR A N 1
ATOM 883 C CA . THR A 1 115 ? 16.416 8.561 8.820 1.00 42.91 115 THR A CA 1
ATOM 884 C C . THR A 1 115 ? 17.060 9.946 9.020 1.00 42.91 115 THR A C 1
ATOM 886 O O . THR A 1 115 ? 17.840 10.132 9.946 1.00 42.91 115 THR A O 1
ATOM 889 N N . GLU A 1 116 ? 16.718 10.937 8.185 1.00 37.75 116 GLU A N 1
ATOM 890 C CA . GLU A 1 116 ? 17.243 12.317 8.245 1.00 37.75 116 GLU A CA 1
ATOM 891 C C . GLU A 1 116 ? 16.259 13.354 8.840 1.00 37.75 116 GLU A C 1
ATOM 893 O O . GLU A 1 116 ? 16.427 14.558 8.643 1.00 37.75 116 GLU A O 1
ATOM 898 N N . LYS A 1 117 ? 15.233 12.925 9.584 1.00 35.69 117 LYS A N 1
ATOM 899 C CA . LYS A 1 117 ? 14.366 13.816 10.379 1.00 35.69 117 LYS A CA 1
ATOM 900 C C . LYS A 1 117 ? 14.348 13.395 11.837 1.00 35.69 117 LYS A C 1
ATOM 902 O O . LYS A 1 117 ? 14.267 14.311 12.683 1.00 35.69 117 LYS A O 1
#

Secondary structure (DSSP, 8-state):
--BTT---HHHHHHH------SSSS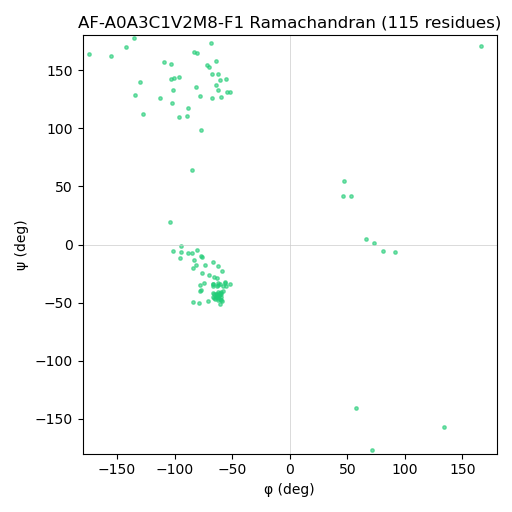--SBSHHHHHHHHHHHHTTSTTTSSSTTHHHHSTT-TTT-PPPPPP--S-SEETTEEPPGGGGS--HHHHHHHHHHHHHHHHHHHHHHHH--

Foldseek 3Di:
DAADPGDDVVCCVPVVDDDDDPDDDDDRGCPVVVVVVCVVVVVCDPPPPVDPCPQQQAALHDDVNFHWFDDDDDDQDDPNDGDPVQVVPPPPVSVVVVRVVRRVVVRVVVVVVVVPD

Mean predicted aligned error: 6.05 Å

Sequence (117 aa):
CGRYEGFDQRICDTLKPDLISVGNYVLSGGEVAAMVIIDAVARLIPGVLGDSRSAVDDSFSGTERLIEGPQYTRPREYRGLRVPDVLLTGDHQRIADWRKAQATHATHGQTNNHTEK

pLDDT: mean 89.47, std 12.24, range [35.69, 98.25]

Nearest PDB structures (foldseek):
  8byh-assembly1_B  TM=9.370E-01  e=3.858E-07  Calditerrivibrio nitroreducens DSM 19672
  6qrd-assembly1_B  TM=8.643E-01  e=2.201E-07  Mycobacteroides abscessus
  6qqx-assembly1_B  TM=8.435E-01  e=1.256E-07  Mycobacteroides abscessus
  6qqs-assembly1_B  TM=8.540E-01  e=1.913E-07  Mycobacteroides abscessus
  6qrg-assembly1_B  TM=8.480E-01  e=2.533E-07  Mycobacteroides abscessus